Protein AF-A0A0F9HLJ7-F1 (afdb_monomer)

Structure (mmCIF, N/CA/C/O backbone):
data_AF-A0A0F9HLJ7-F1
#
_entry.id   AF-A0A0F9HLJ7-F1
#
loop_
_atom_site.group_PDB
_atom_site.id
_atom_site.type_symbol
_atom_site.label_atom_id
_atom_site.label_alt_id
_atom_site.label_comp_id
_atom_site.label_asym_id
_atom_site.label_entity_id
_atom_site.label_seq_id
_atom_site.pdbx_PDB_ins_code
_atom_site.Cartn_x
_atom_site.Cartn_y
_atom_site.Cartn_z
_atom_site.occupancy
_atom_site.B_iso_or_equiv
_atom_site.auth_seq_id
_atom_site.auth_comp_id
_atom_site.auth_asym_id
_atom_site.auth_atom_id
_atom_site.pdbx_PDB_model_num
ATOM 1 N N . MET A 1 1 ? 18.603 -8.368 8.312 1.00 48.88 1 MET A N 1
ATOM 2 C CA . MET A 1 1 ? 17.396 -7.621 7.902 1.00 48.88 1 MET A CA 1
ATOM 3 C C . MET A 1 1 ? 16.448 -8.600 7.240 1.00 48.88 1 MET A C 1
ATOM 5 O O . MET A 1 1 ? 16.890 -9.334 6.363 1.00 48.88 1 MET A O 1
ATOM 9 N N . SER A 1 2 ? 15.199 -8.688 7.695 1.00 57.31 2 SER A N 1
ATOM 10 C CA . SER A 1 2 ? 14.174 -9.440 6.965 1.00 57.31 2 SER A CA 1
ATOM 11 C C . SER A 1 2 ? 13.971 -8.794 5.597 1.00 57.31 2 SER A C 1
ATOM 13 O O . SER A 1 2 ? 13.950 -7.568 5.503 1.00 57.31 2 SER A O 1
ATOM 15 N N . LEU A 1 3 ? 13.835 -9.603 4.546 1.00 59.50 3 LEU A N 1
ATOM 16 C CA . LEU A 1 3 ? 13.462 -9.090 3.229 1.00 59.50 3 LEU A CA 1
ATOM 17 C C . LEU A 1 3 ? 12.133 -8.316 3.343 1.00 59.50 3 LEU A C 1
ATOM 19 O O . LEU A 1 3 ? 11.264 -8.745 4.112 1.00 59.50 3 LEU A O 1
ATOM 23 N N . PRO A 1 4 ? 11.956 -7.201 2.610 1.00 72.56 4 PRO A N 1
ATOM 24 C CA . PRO A 1 4 ? 10.682 -6.495 2.584 1.00 72.56 4 PRO A CA 1
ATOM 25 C C . PRO A 1 4 ? 9.570 -7.451 2.147 1.00 72.56 4 PRO A C 1
ATOM 27 O O . PRO A 1 4 ? 9.756 -8.285 1.253 1.00 72.56 4 PRO A O 1
ATOM 30 N N . LYS A 1 5 ? 8.406 -7.350 2.798 1.00 88.25 5 LYS A N 1
ATOM 31 C CA . LYS A 1 5 ? 7.220 -8.096 2.366 1.00 88.25 5 LYS A CA 1
ATOM 32 C 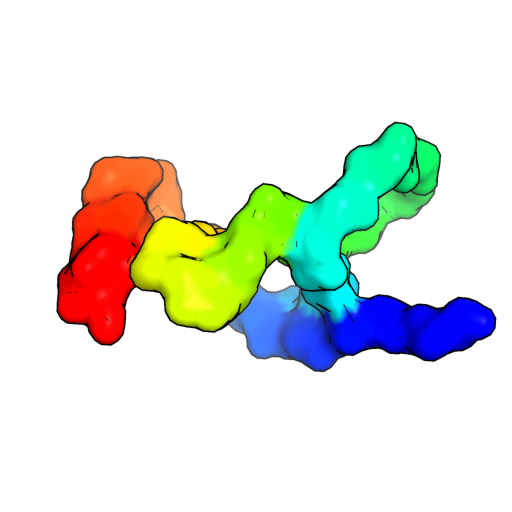C . LYS A 1 5 ? 6.842 -7.604 0.972 1.00 88.25 5 LYS A C 1
ATOM 34 O O . LYS A 1 5 ? 7.033 -6.437 0.654 1.00 88.25 5 LYS A O 1
ATOM 39 N N . THR A 1 6 ? 6.321 -8.486 0.126 1.00 92.38 6 THR A N 1
ATOM 40 C CA . THR A 1 6 ? 5.891 -8.096 -1.224 1.00 92.38 6 THR A CA 1
ATOM 41 C C . THR A 1 6 ? 4.499 -8.621 -1.516 1.00 92.38 6 THR A C 1
ATOM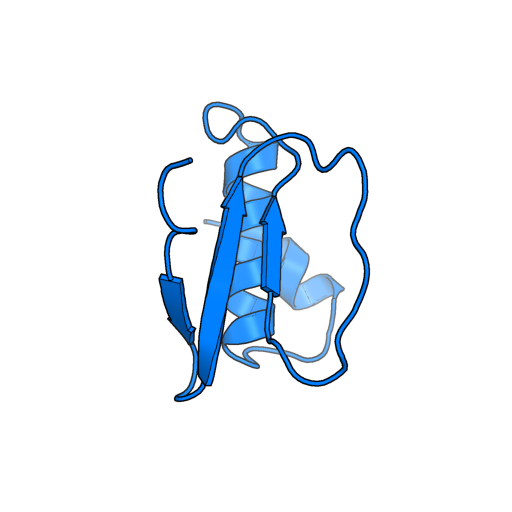 43 O O . THR A 1 6 ? 4.126 -9.689 -1.025 1.00 92.38 6 THR A O 1
ATOM 46 N N . HIS A 1 7 ? 3.744 -7.879 -2.318 1.00 94.06 7 HIS A N 1
ATOM 47 C CA . HIS A 1 7 ? 2.440 -8.300 -2.820 1.00 94.06 7 HIS A CA 1
ATOM 48 C C . HIS A 1 7 ? 2.250 -7.827 -4.262 1.00 94.06 7 HIS A C 1
ATOM 50 O O . HIS A 1 7 ? 2.927 -6.901 -4.706 1.00 94.06 7 HIS A O 1
ATOM 56 N N . THR A 1 8 ? 1.364 -8.488 -5.003 1.00 94.94 8 THR A N 1
ATOM 57 C CA . THR A 1 8 ? 1.060 -8.116 -6.389 1.00 94.94 8 THR A CA 1
ATOM 58 C C . THR A 1 8 ? -0.290 -7.423 -6.439 1.00 94.94 8 THR A C 1
ATOM 60 O O . THR A 1 8 ? -1.298 -8.037 -6.104 1.00 94.94 8 THR A O 1
ATOM 63 N N . PHE A 1 9 ? -0.305 -6.175 -6.895 1.00 94.31 9 PHE A N 1
ATOM 64 C CA . PHE A 1 9 ? -1.518 -5.403 -7.143 1.00 94.31 9 PHE A CA 1
ATOM 65 C C . PHE A 1 9 ? -1.604 -5.124 -8.641 1.00 94.31 9 PHE A C 1
ATOM 67 O O . PHE A 1 9 ? -0.631 -4.674 -9.237 1.00 94.31 9 PHE A O 1
ATOM 74 N N . ASN A 1 10 ? -2.739 -5.451 -9.264 1.00 93.38 10 ASN A N 1
ATOM 75 C CA . ASN A 1 10 ? -2.984 -5.231 -10.695 1.00 93.38 10 ASN A CA 1
ATOM 76 C C . ASN A 1 10 ? -1.823 -5.678 -11.624 1.00 93.38 10 ASN A C 1
ATOM 78 O O . ASN A 1 10 ? -1.416 -4.968 -12.539 1.00 93.38 10 ASN A O 1
ATOM 82 N N . GLY A 1 11 ? -1.236 -6.849 -11.349 1.00 92.81 11 GLY A N 1
ATOM 83 C CA . GLY A 1 11 ? -0.125 -7.411 -12.133 1.00 92.81 11 GLY A CA 1
ATOM 84 C C . GLY A 1 11 ? 1.257 -6.801 -11.857 1.00 92.81 11 GLY A C 1
ATOM 85 O O . GLY A 1 11 ? 2.247 -7.263 -12.422 1.00 92.81 11 GLY A O 1
ATOM 86 N N . LEU A 1 12 ? 1.350 -5.817 -10.964 1.00 93.06 12 LEU A N 1
ATOM 87 C CA . LEU A 1 12 ? 2.587 -5.147 -10.584 1.00 93.06 12 LEU A CA 1
ATOM 88 C C . LEU A 1 12 ? 3.020 -5.564 -9.174 1.00 93.06 12 LEU A C 1
ATOM 90 O O . LEU A 1 12 ? 2.212 -5.620 -8.246 1.00 93.06 12 LEU A O 1
ATOM 94 N N . LYS A 1 13 ? 4.307 -5.882 -8.999 1.00 93.06 13 LYS A N 1
ATOM 95 C CA . LYS A 1 13 ? 4.856 -6.332 -7.713 1.00 93.06 13 LYS A CA 1
ATOM 96 C C . LYS A 1 13 ? 5.327 -5.141 -6.881 1.00 93.06 13 LYS A C 1
ATOM 98 O O . LYS A 1 13 ? 6.279 -4.465 -7.263 1.00 93.06 13 LYS A O 1
ATOM 103 N N . TYR A 1 14 ? 4.709 -4.958 -5.719 1.00 93.25 14 TYR A N 1
ATOM 104 C CA . TYR A 1 14 ? 5.043 -3.913 -4.759 1.00 93.25 14 TYR A CA 1
ATOM 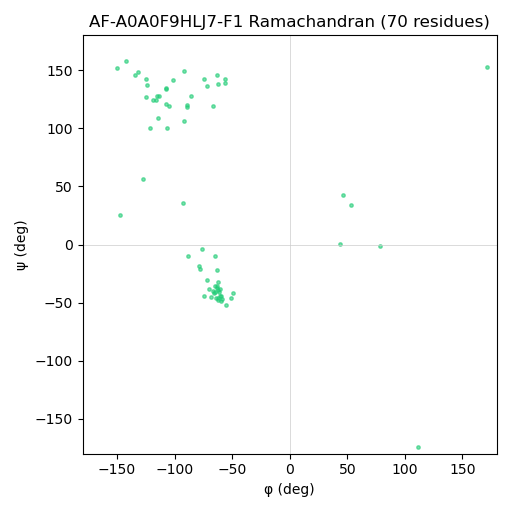105 C C . TYR A 1 14 ? 5.882 -4.460 -3.605 1.00 93.25 14 TYR A C 1
ATOM 107 O O . TYR A 1 14 ? 5.639 -5.566 -3.110 1.00 93.25 14 TYR A O 1
ATOM 115 N N . SER A 1 15 ? 6.847 -3.660 -3.156 1.00 91.44 15 SER A N 1
ATOM 116 C CA . SER A 1 15 ? 7.484 -3.828 -1.846 1.00 91.44 15 SER A CA 1
ATOM 117 C C . SER A 1 15 ? 6.650 -3.100 -0.797 1.00 91.44 15 SER A C 1
ATOM 119 O O . SER A 1 15 ? 6.327 -1.933 -0.982 1.00 91.44 15 SER A O 1
ATOM 121 N N . ILE A 1 16 ? 6.281 -3.791 0.277 1.00 91.19 16 ILE A N 1
ATOM 122 C CA . ILE A 1 16 ? 5.449 -3.257 1.354 1.00 91.19 16 ILE A CA 1
ATOM 123 C C . ILE A 1 16 ? 6.326 -3.026 2.580 1.00 91.19 16 ILE A C 1
ATOM 125 O O . ILE A 1 16 ? 6.911 -3.970 3.128 1.00 91.19 16 ILE A O 1
ATOM 129 N N . PHE A 1 17 ? 6.360 -1.776 3.020 1.00 90.62 17 PHE A N 1
ATOM 130 C CA . PHE A 1 17 ? 7.032 -1.319 4.226 1.00 90.62 17 PHE A CA 1
ATOM 131 C C . PHE A 1 17 ? 5.972 -0.846 5.219 1.00 90.62 17 PHE A C 1
ATOM 133 O O . PHE A 1 17 ? 5.088 -0.070 4.871 1.00 90.62 17 PHE A O 1
ATOM 140 N N . ILE A 1 18 ? 6.034 -1.364 6.443 1.00 89.69 18 ILE A N 1
ATOM 141 C CA . ILE A 1 18 ? 5.127 -0.999 7.534 1.00 89.69 18 ILE A CA 1
ATOM 142 C C . ILE A 1 18 ? 6.001 -0.553 8.699 1.00 89.69 18 ILE A C 1
ATOM 144 O O . ILE A 1 18 ? 6.881 -1.314 9.115 1.00 89.69 18 ILE A O 1
ATOM 148 N N . GLY A 1 19 ? 5.732 0.640 9.215 1.00 85.50 19 GLY A N 1
ATOM 149 C CA . GLY A 1 19 ? 6.535 1.308 10.235 1.00 85.50 19 GLY A CA 1
ATOM 150 C C . GLY A 1 19 ? 7.246 2.543 9.688 1.00 85.50 19 GLY A C 1
ATOM 151 O O . GLY A 1 19 ? 7.022 2.942 8.546 1.00 85.50 19 GLY A O 1
ATOM 152 N N . ASP A 1 20 ? 8.089 3.133 10.528 1.00 80.00 20 ASP A N 1
ATOM 153 C CA .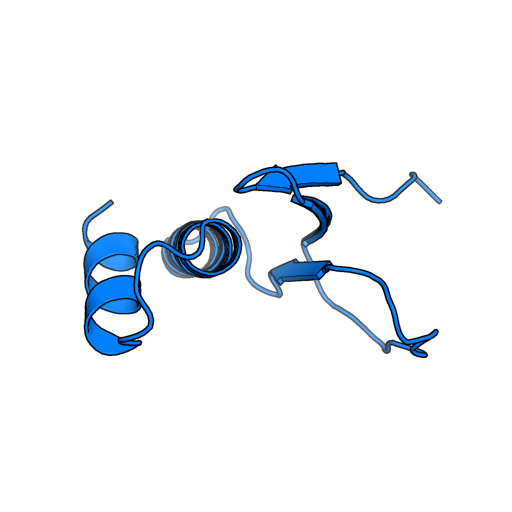 ASP A 1 20 ? 8.773 4.387 10.225 1.00 80.00 20 ASP A CA 1
ATOM 154 C C . ASP A 1 20 ? 9.861 4.190 9.162 1.00 80.00 20 ASP A C 1
ATOM 156 O O . ASP A 1 20 ? 10.639 3.227 9.203 1.00 80.00 20 ASP A O 1
ATOM 160 N N . LEU A 1 21 ? 9.917 5.115 8.204 1.00 78.62 21 LEU A N 1
ATOM 161 C CA . LEU A 1 21 ? 10.940 5.154 7.170 1.00 78.62 21 LEU A CA 1
ATOM 162 C C . LEU A 1 21 ? 11.921 6.300 7.462 1.00 78.62 21 LEU A C 1
ATOM 164 O O . LEU A 1 21 ? 11.665 7.452 7.128 1.00 78.62 21 LEU A O 1
ATOM 168 N N . ASP A 1 22 ? 13.086 5.985 8.037 1.00 78.19 22 ASP A N 1
ATOM 169 C CA . ASP A 1 22 ? 14.118 6.995 8.360 1.00 78.19 22 ASP A CA 1
ATOM 170 C C . ASP A 1 22 ? 14.694 7.699 7.117 1.00 78.19 22 ASP A C 1
ATOM 172 O O . ASP A 1 22 ? 15.258 8.792 7.193 1.00 78.19 22 ASP A O 1
ATOM 176 N N . GLY A 1 23 ? 14.581 7.060 5.953 1.00 71.50 23 GLY A N 1
ATOM 177 C CA . GLY A 1 23 ? 15.008 7.613 4.680 1.00 71.50 23 GLY A CA 1
ATOM 178 C C . GLY A 1 23 ? 14.948 6.587 3.558 1.00 71.50 23 GLY A C 1
ATOM 179 O O . GLY A 1 23 ? 15.094 5.382 3.770 1.00 71.50 23 GLY A O 1
ATOM 180 N N . ASN A 1 24 ? 14.759 7.080 2.339 1.00 76.00 24 ASN A N 1
ATOM 181 C CA . ASN A 1 24 ? 14.824 6.287 1.122 1.00 76.00 24 ASN A CA 1
ATOM 182 C C . ASN A 1 24 ? 15.849 6.903 0.166 1.00 76.00 24 ASN A C 1
ATOM 184 O O . ASN A 1 24 ? 15.884 8.119 -0.009 1.00 76.00 24 ASN A O 1
ATOM 188 N N . CYS A 1 25 ? 16.667 6.060 -0.460 1.00 74.62 25 CYS A N 1
ATOM 189 C CA . CYS A 1 25 ? 17.532 6.447 -1.566 1.00 74.62 25 CYS A CA 1
ATOM 190 C C . CYS A 1 25 ? 17.042 5.700 -2.803 1.00 74.62 25 CYS A C 1
ATOM 192 O O . CYS A 1 25 ? 17.139 4.469 -2.878 1.00 74.62 25 CYS A O 1
ATOM 194 N N . ASP A 1 26 ? 16.446 6.447 -3.728 1.00 70.69 26 ASP A N 1
ATOM 195 C CA . ASP A 1 26 ? 15.745 5.865 -4.860 1.00 70.69 26 ASP A CA 1
ATOM 196 C C . ASP A 1 26 ? 16.718 5.306 -5.908 1.00 70.69 26 ASP A C 1
ATOM 198 O O . ASP A 1 26 ? 17.783 5.857 -6.186 1.00 70.69 26 ASP A O 1
ATOM 202 N N . THR A 1 27 ? 16.328 4.177 -6.489 1.00 62.59 27 THR A N 1
ATOM 203 C CA . THR A 1 27 ? 16.931 3.612 -7.705 1.00 62.59 27 THR A CA 1
ATOM 204 C C . THR A 1 27 ? 15.794 3.358 -8.702 1.00 62.59 27 THR A C 1
ATOM 206 O O . THR A 1 27 ? 15.521 2.230 -9.108 1.00 62.59 27 THR A O 1
ATOM 209 N N . ASP A 1 28 ? 15.076 4.445 -8.984 1.00 60.25 28 ASP A N 1
ATOM 210 C CA . ASP A 1 28 ? 14.195 4.833 -10.096 1.00 60.25 28 ASP A CA 1
ATOM 211 C C . ASP A 1 28 ? 13.156 3.884 -10.714 1.00 60.25 28 ASP A C 1
ATOM 213 O O . ASP A 1 28 ? 12.447 4.322 -11.610 1.00 60.25 28 ASP A O 1
ATOM 217 N N . ASN A 1 29 ? 12.966 2.631 -10.293 1.00 66.56 29 ASN A N 1
ATOM 218 C CA . ASN A 1 29 ? 11.945 1.780 -10.944 1.00 66.56 29 ASN A CA 1
ATOM 219 C C . ASN A 1 29 ? 11.243 0.771 -10.035 1.00 66.56 29 ASN A C 1
ATOM 221 O O . ASN A 1 29 ? 10.768 -0.272 -10.492 1.00 66.56 29 ASN A O 1
ATOM 225 N N . LYS A 1 30 ? 11.177 1.032 -8.732 1.00 76.06 30 LYS A N 1
ATOM 226 C CA . LYS A 1 30 ? 10.533 0.096 -7.809 1.00 76.06 30 LYS A CA 1
ATOM 227 C C . L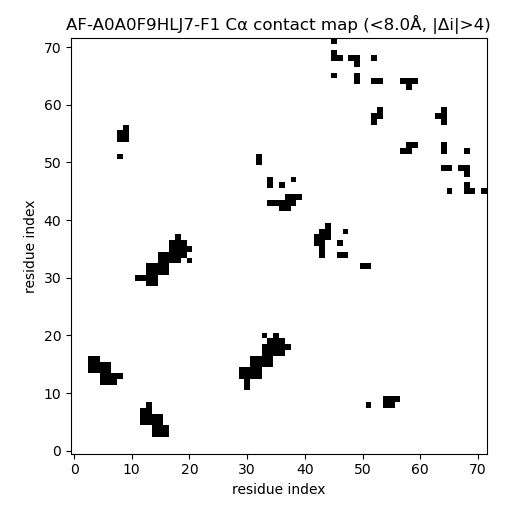YS A 1 30 ? 9.196 0.650 -7.320 1.00 76.06 30 LYS A C 1
ATOM 229 O O . LYS A 1 30 ? 9.101 1.792 -6.899 1.00 76.06 30 LYS A O 1
ATOM 234 N N . LEU A 1 31 ? 8.176 -0.205 -7.318 1.00 88.31 31 LEU A N 1
ATOM 235 C CA . LEU A 1 31 ? 6.839 0.098 -6.806 1.00 88.31 31 LEU A CA 1
ATOM 236 C C . LEU A 1 31 ? 6.752 -0.230 -5.317 1.00 88.31 31 LEU A C 1
ATOM 238 O O . LEU A 1 31 ? 7.068 -1.352 -4.903 1.00 88.31 31 LEU A O 1
ATOM 242 N N . TRP A 1 32 ? 6.461 0.777 -4.499 1.00 89.19 32 TRP A N 1
ATOM 243 C CA . TRP A 1 32 ? 6.522 0.688 -3.040 1.00 89.19 32 TRP A CA 1
ATOM 244 C C . TRP A 1 32 ? 5.173 1.098 -2.461 1.00 89.19 32 TRP A C 1
ATOM 246 O O . TRP A 1 32 ? 4.527 2.005 -2.975 1.00 89.19 32 TRP A O 1
ATOM 256 N N . ILE A 1 33 ? 4.764 0.416 -1.397 1.00 92.06 33 ILE A N 1
ATOM 257 C CA . ILE A 1 33 ? 3.716 0.870 -0.486 1.00 92.06 33 ILE A CA 1
ATOM 258 C C . ILE A 1 33 ? 4.394 1.064 0.862 1.00 92.06 33 ILE A C 1
ATOM 260 O O . ILE A 1 33 ? 5.024 0.134 1.375 1.00 92.06 33 ILE A O 1
ATOM 264 N N . VAL A 1 34 ? 4.276 2.263 1.419 1.00 91.00 34 VAL A N 1
ATOM 265 C CA . VAL A 1 34 ? 4.829 2.614 2.727 1.00 91.00 34 VAL A CA 1
ATOM 266 C C . VAL A 1 34 ? 3.673 3.014 3.632 1.00 91.00 34 VAL A C 1
ATOM 268 O O . VAL A 1 34 ? 2.883 3.882 3.279 1.00 91.00 34 VAL A O 1
ATOM 271 N N . ILE A 1 35 ? 3.559 2.357 4.784 1.00 92.75 35 ILE A N 1
ATOM 272 C CA . ILE A 1 35 ? 2.518 2.623 5.777 1.00 92.75 35 ILE A CA 1
ATOM 273 C C . ILE A 1 35 ? 3.200 2.993 7.096 1.00 92.75 35 ILE A C 1
ATOM 275 O O . ILE A 1 35 ? 3.634 2.122 7.851 1.00 92.75 35 ILE A O 1
ATOM 279 N N . GLU A 1 36 ? 3.268 4.293 7.379 1.00 92.19 36 GLU A N 1
ATOM 280 C CA . GLU A 1 36 ? 3.903 4.888 8.574 1.00 92.19 36 GLU A CA 1
ATOM 281 C C . GLU A 1 36 ? 2.896 5.096 9.723 1.00 92.19 36 GLU A C 1
ATOM 283 O O . GLU A 1 36 ? 2.874 6.112 10.429 1.00 92.19 36 GLU A O 1
ATOM 288 N N . ARG A 1 37 ? 1.955 4.161 9.851 1.00 92.69 37 ARG A N 1
ATOM 289 C CA . ARG A 1 37 ? 0.879 4.183 10.846 1.00 92.69 37 ARG A CA 1
ATOM 290 C C . ARG A 1 37 ? 0.758 2.805 11.478 1.00 92.69 37 ARG A C 1
ATOM 292 O O . ARG A 1 37 ? 0.958 1.796 10.802 1.00 92.69 37 ARG A O 1
ATOM 299 N N . ASP A 1 38 ? 0.419 2.754 12.767 1.00 91.88 38 ASP A N 1
ATOM 300 C CA . ASP A 1 38 ? 0.194 1.477 13.443 1.00 91.88 38 ASP A CA 1
ATOM 301 C C . ASP A 1 38 ? -1.049 0.796 12.853 1.00 91.88 38 ASP A C 1
ATOM 303 O O . ASP A 1 38 ? -2.161 1.312 12.936 1.00 91.88 38 ASP A O 1
ATOM 307 N N . LEU A 1 39 ? -0.866 -0.394 12.275 1.00 92.88 39 LEU A N 1
ATOM 308 C CA . LEU A 1 39 ? -1.947 -1.208 11.711 1.00 92.88 39 LEU A CA 1
ATOM 309 C C . LEU A 1 39 ? -2.948 -1.710 12.763 1.00 92.88 39 LEU A C 1
ATOM 311 O O . LEU A 1 39 ? -3.975 -2.280 12.400 1.00 92.88 39 LEU A O 1
ATOM 315 N N . LYS A 1 40 ? -2.659 -1.555 14.059 1.00 94.06 40 LYS A N 1
ATOM 316 C CA . LYS A 1 40 ? -3.628 -1.814 15.134 1.00 94.06 40 LYS A CA 1
ATOM 317 C C . LYS A 1 40 ? -4.625 -0.674 15.310 1.00 94.06 40 LYS A C 1
ATOM 319 O O . LYS A 1 40 ? -5.671 -0.881 15.924 1.00 94.06 40 LYS A O 1
ATOM 324 N N . GLU A 1 41 ? -4.313 0.511 14.801 1.00 95.06 41 GLU A N 1
ATOM 325 C CA . GLU A 1 41 ? -5.202 1.661 14.844 1.00 95.06 41 GLU A CA 1
ATOM 326 C C . GLU A 1 41 ? -6.061 1.723 13.583 1.00 95.06 41 GLU A C 1
ATOM 328 O O . GLU A 1 41 ? -5.635 1.343 12.490 1.00 95.06 41 GLU A O 1
ATOM 333 N N . ARG A 1 42 ? -7.279 2.262 13.726 1.00 95.50 42 ARG A N 1
ATOM 334 C CA . ARG A 1 42 ? -8.213 2.449 12.607 1.00 95.50 42 ARG A CA 1
ATOM 335 C C . ARG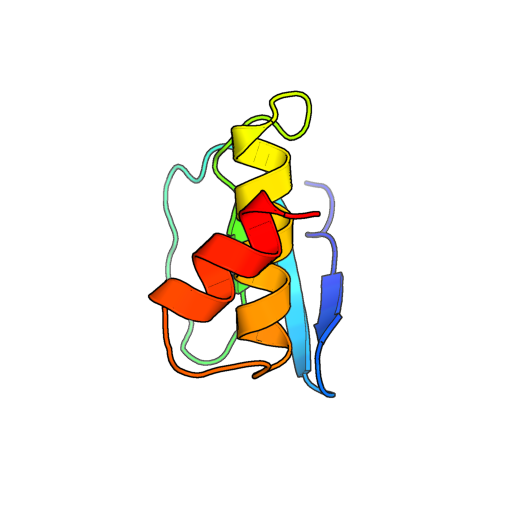 A 1 42 ? -7.545 3.174 11.441 1.00 95.50 42 ARG A C 1
ATOM 337 O O . ARG A 1 42 ? -7.636 2.714 10.312 1.00 95.50 42 ARG A O 1
ATOM 344 N N . ILE A 1 43 ? -6.823 4.251 11.738 1.00 95.62 43 ILE A N 1
ATOM 345 C CA . ILE A 1 43 ? -6.146 5.054 10.724 1.00 95.62 43 ILE A CA 1
ATOM 346 C C . ILE A 1 43 ? -5.068 4.265 9.974 1.00 95.62 43 ILE A C 1
ATOM 348 O O . ILE A 1 43 ? -4.928 4.438 8.771 1.00 95.62 43 ILE A O 1
ATOM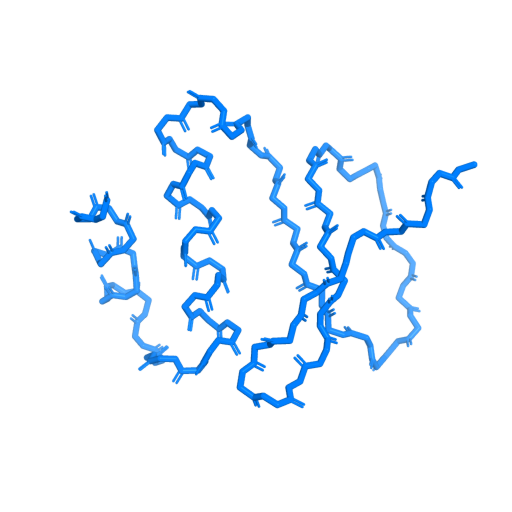 352 N N . GLY A 1 44 ? -4.346 3.355 10.638 1.00 94.88 44 GLY A N 1
ATOM 353 C CA . GLY A 1 44 ? -3.347 2.524 9.969 1.00 94.88 44 GLY A CA 1
ATOM 354 C C . GLY A 1 44 ? -3.968 1.492 9.034 1.00 94.88 44 GLY A C 1
ATOM 355 O O . GLY A 1 44 ? -3.455 1.283 7.935 1.00 94.88 44 GLY A O 1
ATOM 356 N N . LEU A 1 45 ? -5.098 0.892 9.425 1.00 95.75 45 LEU A N 1
ATOM 357 C CA . LEU A 1 45 ? -5.865 0.007 8.543 1.00 95.75 45 LEU A CA 1
ATOM 358 C C . LEU A 1 45 ? -6.425 0.763 7.334 1.00 95.75 45 LEU A C 1
ATOM 360 O O . LEU A 1 45 ? -6.261 0.300 6.206 1.00 95.75 45 LEU A O 1
ATOM 364 N N . GLU A 1 46 ? -7.022 1.936 7.558 1.00 97.69 46 GLU A N 1
ATOM 365 C CA . GLU A 1 46 ? -7.538 2.795 6.487 1.00 97.69 46 GLU A CA 1
ATOM 366 C C . GLU A 1 46 ? -6.424 3.184 5.509 1.00 97.69 46 GLU A C 1
ATOM 368 O O . GLU A 1 46 ? -6.590 3.013 4.304 1.00 97.69 46 GLU A O 1
ATOM 373 N N . THR A 1 47 ? -5.257 3.615 6.003 1.00 96.56 47 THR A N 1
ATOM 374 C CA . THR A 1 47 ? -4.094 3.912 5.152 1.00 96.56 47 THR A CA 1
ATOM 375 C C . THR A 1 47 ? -3.652 2.683 4.354 1.00 96.56 47 THR A C 1
ATOM 377 O O . THR A 1 47 ? -3.428 2.783 3.151 1.00 96.56 47 THR A O 1
ATOM 380 N N . ALA A 1 48 ? -3.581 1.501 4.971 1.00 96.06 48 ALA A N 1
ATOM 381 C CA . ALA A 1 48 ? -3.189 0.282 4.262 1.00 96.06 48 ALA A CA 1
ATOM 382 C C . ALA A 1 48 ? -4.150 -0.072 3.112 1.00 96.06 48 ALA A C 1
ATOM 384 O O . ALA A 1 48 ? -3.711 -0.474 2.031 1.00 96.06 48 ALA A O 1
ATOM 385 N N . ILE A 1 49 ? -5.456 0.086 3.338 1.00 96.94 49 ILE A N 1
ATOM 386 C CA . ILE A 1 49 ? -6.487 -0.149 2.322 1.00 96.94 49 ILE A CA 1
ATOM 387 C C . ILE A 1 49 ? -6.398 0.911 1.223 1.00 96.94 49 ILE A C 1
ATOM 389 O O . ILE A 1 49 ? -6.423 0.567 0.042 1.00 96.94 49 ILE A O 1
ATOM 393 N N . HIS A 1 50 ? -6.250 2.178 1.602 1.00 97.88 50 HIS A N 1
ATOM 394 C CA . HIS A 1 50 ? -6.125 3.315 0.696 1.00 97.88 50 HIS A CA 1
ATOM 395 C C . HIS A 1 50 ? -4.969 3.135 -0.301 1.00 97.88 50 HIS A C 1
ATOM 397 O O . HIS A 1 50 ? -5.187 3.164 -1.515 1.00 97.88 50 HIS A O 1
ATOM 403 N N . GLU A 1 51 ? -3.765 2.822 0.186 1.00 96.62 51 GLU A N 1
ATOM 404 C CA . GLU A 1 51 ? -2.610 2.566 -0.685 1.00 96.62 51 GLU A CA 1
ATOM 405 C C . GLU A 1 51 ? -2.802 1.313 -1.552 1.00 96.62 51 GLU A C 1
ATOM 407 O O . GLU A 1 51 ? -2.411 1.281 -2.721 1.00 96.62 51 GLU A O 1
ATOM 412 N N . GLY A 1 52 ? -3.462 0.279 -1.017 1.00 95.81 52 GLY A N 1
ATOM 413 C CA . GLY A 1 52 ? -3.829 -0.912 -1.785 1.00 95.81 52 GLY A CA 1
ATOM 414 C C . GLY A 1 52 ? -4.783 -0.605 -2.946 1.00 95.81 52 GLY A C 1
ATOM 415 O O . GLY A 1 52 ? -4.624 -1.150 -4.041 1.00 95.81 52 GLY A O 1
ATOM 416 N N . LEU A 1 53 ? -5.748 0.298 -2.748 1.00 96.88 53 LEU A N 1
ATOM 417 C CA . LEU A 1 53 ? -6.665 0.759 -3.795 1.00 96.88 53 LEU A CA 1
ATOM 418 C C . LEU A 1 53 ? -5.930 1.561 -4.879 1.00 96.88 53 LEU A C 1
ATOM 420 O O . LEU A 1 53 ? -6.194 1.349 -6.070 1.00 96.88 53 LEU A O 1
ATOM 424 N N . HIS A 1 54 ? -4.975 2.415 -4.497 1.00 95.94 54 HIS A N 1
ATOM 425 C CA . HIS A 1 54 ? -4.097 3.097 -5.453 1.00 95.94 54 HIS A CA 1
ATOM 426 C C . HIS A 1 54 ? -3.243 2.112 -6.251 1.00 95.94 54 HIS A C 1
ATOM 428 O O . HIS A 1 54 ? -3.202 2.191 -7.482 1.00 95.94 54 HIS A O 1
ATOM 434 N N . ALA A 1 55 ? -2.633 1.131 -5.585 1.00 95.19 55 ALA A N 1
ATOM 435 C CA . ALA A 1 55 ? -1.837 0.094 -6.237 1.00 95.19 55 ALA A CA 1
ATOM 436 C C . ALA A 1 55 ? -2.675 -0.768 -7.202 1.00 95.19 55 ALA A C 1
ATOM 438 O O . ALA A 1 55 ? -2.195 -1.188 -8.256 1.00 95.19 55 ALA A O 1
ATOM 439 N N . CYS A 1 56 ? -3.958 -0.975 -6.899 1.00 95.69 56 CYS A N 1
ATOM 440 C CA . CYS A 1 56 ? -4.917 -1.621 -7.795 1.00 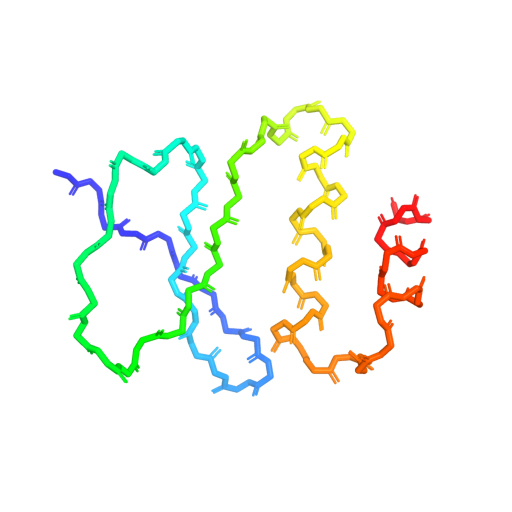95.69 56 CYS A CA 1
ATOM 441 C C . CYS A 1 56 ? -5.408 -0.729 -8.946 1.00 95.69 56 CYS A C 1
ATOM 443 O O . CYS A 1 56 ? -6.175 -1.206 -9.781 1.00 95.69 56 CYS A O 1
ATOM 445 N N . SER A 1 57 ? -5.002 0.544 -9.008 1.00 94.44 57 SER A N 1
ATOM 446 C CA . SER A 1 57 ? -5.543 1.535 -9.952 1.00 94.44 57 SER A CA 1
ATOM 447 C C . SER A 1 57 ? -7.074 1.632 -9.898 1.00 94.44 57 SER A C 1
ATOM 449 O O . SER A 1 57 ? -7.722 1.841 -10.924 1.00 94.44 57 SER A O 1
ATOM 451 N N . TRP A 1 58 ? -7.661 1.452 -8.709 1.00 95.69 58 TRP A N 1
ATOM 452 C CA . TRP A 1 58 ? -9.110 1.326 -8.545 1.00 95.69 58 TRP A CA 1
ATOM 453 C C . TRP A 1 58 ? -9.858 2.619 -8.909 1.00 95.69 58 TRP A C 1
ATOM 455 O O . TRP A 1 58 ? -10.874 2.583 -9.599 1.00 95.69 58 TRP A O 1
ATOM 465 N N . SER A 1 59 ? -9.326 3.773 -8.498 1.00 95.12 59 SER A N 1
ATOM 466 C CA . SER A 1 59 ? -9.799 5.094 -8.916 1.00 95.12 59 SER A CA 1
ATOM 467 C C . SER A 1 59 ? -8.646 6.096 -8.918 1.00 95.12 59 SER A C 1
ATOM 469 O O . SER A 1 59 ? -7.689 5.957 -8.159 1.00 95.12 59 SER A O 1
ATOM 471 N N . LYS A 1 60 ? -8.745 7.118 -9.775 1.00 92.62 60 LYS A N 1
ATOM 472 C CA . LYS A 1 60 ? -7.843 8.285 -9.769 1.00 92.62 60 LYS A CA 1
ATOM 473 C C . LYS A 1 60 ? -8.331 9.393 -8.833 1.00 92.62 60 LYS A C 1
ATOM 475 O O . LYS A 1 60 ? -7.626 10.374 -8.625 1.00 92.62 60 LYS A O 1
ATOM 480 N N . GLU A 1 61 ? -9.555 9.273 -8.324 1.00 96.19 61 GLU A N 1
ATOM 481 C CA . GLU A 1 61 ? -10.172 10.281 -7.472 1.00 96.19 61 GLU A CA 1
ATOM 482 C C . GLU A 1 61 ? -9.900 9.990 -5.998 1.00 96.19 61 GLU A C 1
ATOM 484 O O . GLU A 1 61 ? -10.534 9.126 -5.391 1.00 96.19 61 GLU A O 1
ATOM 489 N N . GLU A 1 62 ? -9.012 10.790 -5.415 1.00 95.75 62 GLU A N 1
ATOM 490 C CA . GLU A 1 62 ? -8.580 10.707 -4.017 1.00 95.75 62 GLU A CA 1
ATOM 491 C C . GLU A 1 62 ? -9.742 10.623 -3.018 1.00 95.75 62 GLU A C 1
ATOM 493 O O . GLU A 1 62 ? -9.747 9.812 -2.096 1.00 95.75 62 GLU A O 1
ATOM 498 N N . LYS A 1 63 ? -10.794 11.421 -3.241 1.00 96.81 63 LYS A N 1
ATOM 499 C CA . LYS A 1 63 ? -11.980 11.438 -2.373 1.00 96.81 63 LYS A CA 1
ATOM 500 C C . LYS A 1 63 ? -12.717 10.101 -2.359 1.00 96.81 63 LYS A C 1
ATOM 502 O O . LYS A 1 63 ? -13.246 9.719 -1.319 1.00 96.81 63 LYS A O 1
ATOM 507 N N . ILE A 1 64 ? -12.786 9.414 -3.501 1.00 96.12 64 ILE A N 1
ATOM 508 C CA . ILE A 1 64 ? -13.461 8.118 -3.588 1.00 96.12 64 ILE A CA 1
ATOM 509 C C . ILE A 1 64 ? -12.587 7.053 -2.921 1.00 96.12 64 ILE A C 1
ATOM 511 O O . ILE A 1 64 ? -13.105 6.277 -2.124 1.00 96.12 64 ILE A O 1
ATOM 515 N N . VAL A 1 65 ? -11.276 7.053 -3.187 1.00 96.94 65 VAL A N 1
ATOM 516 C CA . VAL A 1 65 ? -10.332 6.110 -2.562 1.00 96.94 65 VAL A CA 1
ATOM 517 C C . VAL A 1 65 ? -10.345 6.256 -1.039 1.00 96.94 65 VAL A C 1
ATOM 519 O O . VAL A 1 65 ? -10.528 5.266 -0.334 1.00 96.94 65 VAL A O 1
ATOM 522 N N . GLY A 1 66 ? -10.246 7.486 -0.528 1.00 96.06 66 GLY A N 1
ATOM 523 C CA . GLY A 1 66 ? -10.315 7.775 0.905 1.00 96.06 66 GLY A CA 1
ATOM 524 C C . GLY A 1 66 ? -11.642 7.362 1.537 1.00 96.06 66 GLY A C 1
ATOM 525 O O . GLY A 1 66 ? -11.642 6.723 2.586 1.00 96.06 66 GLY A O 1
ATOM 526 N N . LYS A 1 67 ? -12.776 7.654 0.884 1.00 97.62 67 LYS A N 1
ATOM 527 C CA . LYS A 1 67 ? -14.090 7.235 1.387 1.00 97.62 67 LYS A CA 1
ATOM 528 C C . LYS A 1 67 ? -14.208 5.713 1.463 1.00 97.62 67 LYS A C 1
ATOM 530 O O . LYS A 1 67 ? -14.626 5.198 2.488 1.00 97.62 67 LYS A O 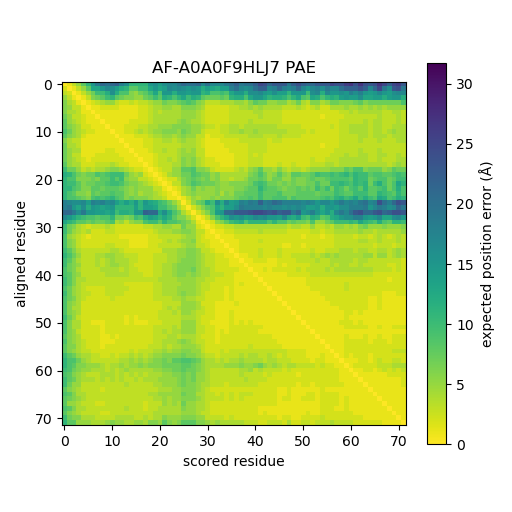1
ATOM 535 N N . VAL A 1 68 ? -13.829 4.994 0.407 1.00 97.44 68 VAL A N 1
ATOM 536 C CA . VAL A 1 68 ? -13.921 3.526 0.392 1.00 97.44 68 VAL A CA 1
ATOM 537 C C . VAL A 1 68 ? -12.987 2.902 1.422 1.00 97.44 68 VAL A C 1
ATOM 539 O O . VAL A 1 68 ? -13.391 1.970 2.108 1.00 97.44 68 VAL A O 1
ATOM 542 N N . ALA A 1 69 ? -11.769 3.425 1.568 1.00 97.25 69 ALA A N 1
ATOM 543 C CA . ALA A 1 69 ? -10.849 2.967 2.600 1.00 97.25 69 ALA A CA 1
ATOM 544 C C . ALA A 1 69 ? -11.413 3.172 4.014 1.00 97.25 69 ALA A C 1
ATOM 546 O O . ALA A 1 69 ? -11.248 2.299 4.857 1.00 97.25 69 ALA A O 1
ATOM 547 N N . HIS A 1 70 ? -12.106 4.291 4.247 1.00 97.19 70 HIS A N 1
ATOM 548 C CA . HIS A 1 70 ? -12.803 4.563 5.501 1.00 97.19 70 HIS A CA 1
ATOM 549 C C . HIS A 1 70 ? -14.063 3.712 5.700 1.00 97.19 70 HIS A C 1
ATOM 551 O O . HIS A 1 70 ? -14.413 3.437 6.840 1.00 97.19 70 HIS A O 1
ATOM 557 N N . ASP A 1 71 ? -14.765 3.316 4.639 1.00 97.12 71 ASP A N 1
ATOM 558 C CA . ASP A 1 71 ? -16.000 2.526 4.741 1.00 97.12 71 ASP A CA 1
ATOM 559 C C . ASP A 1 71 ? -15.728 1.025 5.017 1.00 97.12 71 ASP A C 1
ATOM 561 O O . ASP A 1 71 ? -16.617 0.325 5.509 1.00 97.12 71 ASP A O 1
ATOM 565 N N . ILE A 1 72 ? -14.521 0.528 4.705 1.00 93.62 72 ILE A N 1
ATOM 566 C CA . ILE A 1 72 ? -14.048 -0.845 4.994 1.00 93.62 72 ILE A CA 1
ATOM 567 C C . ILE A 1 72 ? -13.597 -0.972 6.463 1.00 93.62 72 ILE A C 1
ATOM 569 O O . ILE A 1 72 ? -13.783 -2.067 7.040 1.00 93.62 72 ILE A O 1
#

Mean predicted aligned error: 4.57 Å

Organism: NCBI:txid412755

Solvent-accessible surface area (backbone atoms only — not comparable to full-atom values): 4470 Å² total; per-residue (Å²): 132,81,78,73,50,69,53,73,34,80,92,42,69,28,41,45,45,78,46,85,76,98,73,84,83,86,82,92,79,77,50,72,46,78,36,77,44,59,66,88,40,71,67,19,43,26,50,53,44,31,54,50,39,51,54,46,63,71,58,92,48,63,72,57,43,51,49,52,23,68,74,106

Sequence (72 aa):
MSLPKTHTFNGLKYSIFIGDLDGNCDTDNKLWIVIERDLKERIGLETAIHEGLHACSWSKEEKIVGKVAHDI

Radius of gyration: 12.71 Å; Cα contacts (8 Å, |Δi|>4): 92; chains: 1; bounding box: 34×21×27 Å

Nearest PDB structures (foldseek):
  3k5n-assembly1_B  TM=4.497E-01  e=2.876E+00  Escherichia coli
  3k5m-assembly1_A  TM=4.447E-01  e=9.211E+00  Escherichia coli
  3k5o-assembly1_A  TM=3.588E-01  e=7.004E+00  Escherichia coli K-12

Foldseek 3Di:
DPQFDWDAAQNAIEGEAEADDPDDDDPPDHHYQYQNDPCVDLVSQLSVQLVSCVSNPVDPDSVVSSVVSNVD

pLDDT: mean 88.92, std 11.32, range [48.88, 97.88]

Secondary structure (DSSP, 8-state):
-PPPEEEEETTEEEEEEES--S-----S--EEEEE-S-TTSHHHHHHHHHHHHHHTT--S-HHHHHHHHHH-